Protein AF-A0A7Z1KJQ1-F1 (afdb_monomer_lite)

Radius of gyration: 18.72 Å; chains: 1; bounding box: 51×32×43 Å

Sequence (132 aa):
MELDAILDSLSDEEQIELLELLEEEENYRNTHLLYEFAPYSKQREFIDAGHDYPERCFMAGNQLGKSFTGAAEVAFHLTGRYPGTKGYPADGKYGGEWKGKRFYEPVVFWIGGETNETVTKTTQRILCGRIE

Secondary structure (DSSP, 8-state):
-HHHHHHTTS-HHHHHHHHHHHHHHHHHHHH-TTTT----HHHHHHHHGGGT-SS------TTSSHHHHHHHHHHHHHH---TTSTTS-TT-TT-S---S---SS--------SSHHHHIIIIIHHHH----

Foldseek 3Di:
DVVVVVLVPDDPVRNVVVVVVVVVVVVCCVVPVLLQDADDDLLLVQQLCQAPDVDDDSDDDPPPCRLVSVLSSVVCAQVVQFPPDPNHDPSRNNDDGRNHDHDPDHDDDDDDDPDPVCCLVGNCCSNVNDDD

InterPro domains:
  IPR027417 P-loop containing nucleoside triphosphate hydrolase [G3DSA:3.40.50.300] (4-94)

Organism: Salmonella dublin (NCBI:txid98360)

Structure (mmCIF, N/CA/C/O backbone):
data_AF-A0A7Z1KJQ1-F1
#
_entry.id   AF-A0A7Z1KJQ1-F1
#
loop_
_atom_site.group_PDB
_atom_site.id
_atom_site.type_symbol
_atom_site.label_atom_id
_atom_site.label_alt_id
_atom_site.label_comp_id
_atom_site.label_asym_id
_atom_site.label_entity_id
_atom_site.label_seq_id
_atom_site.pdbx_PDB_ins_code
_atom_site.Cartn_x
_atom_site.Cartn_y
_atom_site.Cartn_z
_atom_site.occupancy
_atom_site.B_iso_or_equiv
_atom_site.auth_seq_id
_atom_site.auth_comp_id
_atom_site.auth_asym_id
_atom_site.auth_atom_id
_atom_site.pdbx_PDB_model_num
ATOM 1 N N . MET A 1 1 ? -29.631 11.765 7.229 1.00 59.03 1 MET A N 1
ATOM 2 C CA . MET A 1 1 ? -31.045 11.328 7.155 1.00 59.03 1 MET A CA 1
ATOM 3 C C . MET A 1 1 ? -31.203 9.856 7.510 1.00 59.03 1 MET A C 1
ATOM 5 O O . MET A 1 1 ? -31.912 9.602 8.464 1.00 59.03 1 MET A O 1
ATOM 9 N N . GLU A 1 2 ? -30.565 8.901 6.817 1.00 74.50 2 GLU A N 1
ATOM 10 C CA . GLU A 1 2 ? -30.600 7.482 7.247 1.00 74.50 2 GLU A CA 1
ATOM 11 C C . GLU A 1 2 ? -29.672 7.199 8.438 1.00 74.50 2 GLU A C 1
ATOM 13 O O . GLU A 1 2 ? -30.080 6.534 9.379 1.00 74.50 2 GLU A O 1
ATOM 18 N N . LEU A 1 3 ? -28.453 7.754 8.433 1.00 76.38 3 LEU A N 1
ATOM 19 C CA . LEU A 1 3 ? -27.478 7.520 9.503 1.00 76.38 3 LEU A CA 1
ATOM 20 C C . LEU A 1 3 ? -27.912 8.140 10.839 1.00 76.38 3 LEU A C 1
ATOM 22 O O . LEU A 1 3 ? -27.839 7.479 11.864 1.00 76.38 3 LEU A O 1
ATOM 26 N N . ASP A 1 4 ? -28.427 9.372 10.812 1.00 81.00 4 ASP A N 1
ATOM 27 C CA . ASP A 1 4 ? -28.917 10.057 12.018 1.00 81.00 4 ASP A CA 1
ATOM 28 C C . ASP A 1 4 ? -30.086 9.290 12.657 1.00 81.00 4 ASP A C 1
ATOM 30 O O . ASP A 1 4 ? -30.127 9.119 13.865 1.00 81.00 4 ASP A O 1
ATOM 34 N N . ALA A 1 5 ? -30.983 8.729 11.835 1.00 81.50 5 ALA A N 1
ATOM 35 C CA . ALA A 1 5 ? -32.095 7.909 12.314 1.00 81.50 5 ALA A CA 1
ATOM 36 C C . ALA A 1 5 ? -31.644 6.563 12.913 1.00 81.50 5 ALA A C 1
ATOM 38 O O . ALA A 1 5 ? -32.326 6.031 13.785 1.00 81.50 5 ALA A O 1
ATOM 39 N N . ILE A 1 6 ? -30.515 6.009 12.453 1.00 85.50 6 ILE A N 1
ATOM 40 C CA . ILE A 1 6 ? -29.896 4.816 13.047 1.00 85.50 6 ILE A CA 1
ATOM 41 C C . ILE A 1 6 ? -29.269 5.181 14.394 1.00 85.50 6 ILE A C 1
ATOM 43 O O . ILE A 1 6 ? -29.537 4.497 15.376 1.00 85.50 6 ILE A O 1
ATOM 47 N N . LEU A 1 7 ? -28.500 6.270 14.463 1.00 87.31 7 LEU A N 1
ATOM 48 C CA . LEU A 1 7 ? -27.863 6.730 15.702 1.00 87.31 7 LEU A CA 1
ATOM 49 C C . LEU A 1 7 ? -28.897 7.070 16.785 1.00 87.31 7 LEU A C 1
ATOM 51 O O . LEU A 1 7 ? -28.761 6.606 17.912 1.00 87.31 7 LEU A O 1
ATOM 55 N N . ASP A 1 8 ? -29.978 7.767 16.423 1.00 89.12 8 ASP A N 1
ATOM 56 C CA . ASP A 1 8 ? -31.084 8.112 17.330 1.00 89.12 8 ASP A CA 1
ATOM 57 C C . ASP A 1 8 ? -31.857 6.881 17.845 1.00 89.12 8 ASP A C 1
ATOM 59 O O . ASP A 1 8 ? -32.622 6.981 18.806 1.00 89.12 8 ASP A O 1
ATOM 63 N N . SER A 1 9 ? -31.694 5.719 17.199 1.00 92.44 9 SER A N 1
ATOM 64 C CA . SER A 1 9 ? -32.320 4.457 17.614 1.00 92.44 9 SER A CA 1
ATOM 65 C C . SER A 1 9 ? -31.465 3.622 18.572 1.00 92.44 9 SER A C 1
ATOM 67 O O . SER A 1 9 ? -31.988 2.677 19.163 1.00 92.44 9 SER A O 1
ATOM 69 N N . LEU A 1 10 ? -30.184 3.970 18.734 1.00 94.31 10 LEU A N 1
ATOM 70 C CA . LEU A 1 10 ? -29.248 3.305 19.639 1.00 94.31 10 LEU A CA 1
ATOM 71 C C . LEU A 1 10 ? -29.327 3.916 21.039 1.00 94.31 10 LEU A C 1
ATOM 73 O O . LEU A 1 10 ? -29.425 5.135 21.197 1.00 94.31 10 LEU A O 1
ATOM 77 N N . SER A 1 11 ? -29.232 3.071 22.060 1.00 96.19 11 SER A N 1
ATOM 78 C CA . SER A 1 11 ? -29.020 3.507 23.442 1.00 96.19 11 SER A CA 1
ATOM 79 C C . SER A 1 11 ? -27.653 4.177 23.623 1.00 96.19 11 SER A C 1
ATOM 81 O O . SER A 1 11 ? -26.736 3.962 22.833 1.00 96.19 11 SER A O 1
ATOM 83 N N . ASP A 1 12 ? -27.487 4.956 24.695 1.00 95.06 12 ASP A N 1
ATOM 84 C CA . ASP A 1 12 ? -26.207 5.608 25.014 1.00 95.06 12 ASP A CA 1
ATOM 85 C C . ASP A 1 12 ? -25.046 4.596 25.112 1.00 95.06 12 ASP A C 1
ATOM 87 O O . ASP A 1 12 ? -23.932 4.887 24.681 1.00 95.06 12 ASP A O 1
ATOM 91 N N . GLU A 1 13 ? -25.306 3.392 25.639 1.00 96.44 13 GLU A N 1
ATOM 92 C CA . GLU A 1 13 ? -24.318 2.306 25.725 1.00 96.44 13 GLU A CA 1
ATOM 93 C C . GLU A 1 13 ? -23.919 1.793 24.332 1.00 96.44 13 GLU A C 1
ATOM 95 O O . GLU A 1 13 ? -22.730 1.684 24.036 1.00 96.44 13 GLU A O 1
ATOM 100 N N . GLU A 1 14 ? -24.893 1.559 23.446 1.00 96.31 14 GLU A N 1
ATOM 101 C CA . GLU A 1 14 ? -24.643 1.127 22.063 1.00 96.31 14 GLU A CA 1
ATOM 102 C C . GLU A 1 14 ? -23.933 2.210 21.233 1.00 96.31 14 GLU A C 1
ATOM 104 O O . GLU A 1 14 ? -23.124 1.895 20.360 1.00 96.31 14 GLU A O 1
ATOM 109 N N . GLN A 1 15 ? -24.202 3.493 21.498 1.00 95.12 15 GLN A N 1
ATOM 110 C CA . GLN A 1 15 ? -23.503 4.600 20.838 1.00 95.12 15 GLN A CA 1
ATOM 111 C C . GLN A 1 15 ? -22.029 4.683 21.256 1.00 95.12 15 GLN A C 1
ATOM 113 O O . GLN A 1 15 ? -21.175 4.953 20.408 1.00 95.12 15 GLN A O 1
ATOM 118 N N . ILE A 1 16 ? -21.718 4.442 22.535 1.00 96.06 16 ILE A N 1
ATOM 119 C CA . ILE A 1 16 ? -20.333 4.393 23.030 1.00 96.06 16 ILE A CA 1
ATOM 120 C C . ILE A 1 16 ? -19.588 3.216 22.397 1.00 96.06 16 ILE A C 1
ATOM 122 O O . ILE A 1 16 ? -18.502 3.414 21.859 1.00 96.06 16 ILE A O 1
ATOM 126 N N . GLU A 1 17 ? -20.185 2.021 22.395 1.00 96.62 17 GLU A N 1
ATOM 127 C CA . GLU A 1 17 ? -19.583 0.837 21.766 1.00 96.62 17 GLU A CA 1
ATOM 128 C C . GLU A 1 17 ? -19.330 1.064 20.266 1.00 96.62 17 GLU A C 1
ATOM 130 O O . GLU A 1 17 ? -18.258 0.745 19.751 1.00 96.62 17 GLU A O 1
ATOM 135 N N . LEU A 1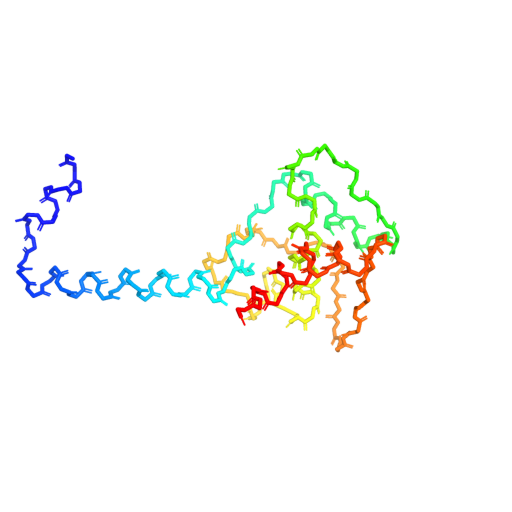 18 ? -20.280 1.684 19.557 1.00 95.25 18 LEU A N 1
ATOM 136 C CA . LEU A 1 18 ? -20.101 2.034 18.148 1.00 95.25 18 LEU A CA 1
ATOM 137 C C . LEU A 1 18 ? -18.920 2.992 17.936 1.00 95.25 18 LEU A C 1
ATOM 139 O O . LEU A 1 18 ? -18.161 2.813 16.984 1.00 95.25 18 LEU A O 1
ATOM 143 N N . LEU A 1 19 ? -18.759 4.003 18.794 1.00 95.75 19 LEU A N 1
ATOM 144 C CA . LEU A 1 19 ? -17.634 4.934 18.703 1.00 95.75 19 LEU A CA 1
ATOM 145 C C . LEU A 1 19 ? -16.295 4.207 18.889 1.00 95.75 19 LEU A C 1
ATOM 147 O O . LEU A 1 19 ? -15.390 4.406 18.081 1.00 95.75 19 LEU A O 1
ATOM 151 N N . GLU A 1 20 ? -16.189 3.337 19.895 1.00 97.25 20 GLU A N 1
ATOM 152 C CA . GLU A 1 20 ? -14.977 2.547 20.152 1.00 97.25 20 GLU A CA 1
ATOM 153 C C . GLU A 1 20 ? -14.608 1.666 18.946 1.00 97.25 20 GLU A C 1
ATOM 155 O O . GLU A 1 20 ? -13.448 1.630 18.527 1.00 97.25 20 GLU A O 1
ATOM 160 N N . LEU A 1 21 ? -15.597 1.015 18.324 1.00 96.81 21 LEU A N 1
ATOM 161 C CA . LEU A 1 21 ? -15.386 0.202 17.122 1.00 96.81 21 LEU A CA 1
ATOM 162 C C . LEU A 1 21 ? -14.927 1.035 15.916 1.00 96.81 21 LEU A C 1
ATOM 164 O O . LEU A 1 21 ? -14.071 0.588 15.150 1.00 96.81 21 LEU A O 1
ATOM 168 N N . LEU A 1 22 ? -15.470 2.243 15.735 1.00 95.62 22 LEU A N 1
ATOM 169 C CA . LEU A 1 22 ? -15.060 3.148 14.655 1.00 95.62 22 LEU A CA 1
ATOM 170 C C . LEU A 1 22 ? -13.625 3.657 14.849 1.00 95.62 22 LEU A C 1
ATOM 172 O O . LEU A 1 22 ? -12.869 3.744 13.879 1.00 95.62 22 LEU A O 1
ATOM 176 N N . GLU A 1 23 ? -13.231 3.964 16.086 1.00 96.75 23 GLU A N 1
ATOM 177 C CA . GLU A 1 23 ? -11.852 4.341 16.415 1.00 96.75 23 GLU A CA 1
ATOM 178 C C . GLU A 1 23 ? -10.878 3.181 16.157 1.00 96.75 23 GLU A C 1
ATOM 180 O O . GLU A 1 23 ? -9.792 3.383 15.598 1.00 96.75 23 GLU A O 1
ATOM 185 N N . GLU A 1 24 ? -11.267 1.950 16.503 1.00 95.94 24 GLU A N 1
ATOM 186 C CA . GLU A 1 24 ? -10.472 0.758 16.206 1.00 95.94 24 GLU A CA 1
ATOM 187 C C . GLU A 1 24 ? -10.348 0.515 14.693 1.00 95.94 24 GLU A C 1
ATOM 189 O O . GLU A 1 24 ? -9.244 0.245 14.206 1.00 95.94 24 GLU A O 1
ATOM 194 N N . GLU A 1 25 ? -11.432 0.676 13.927 1.00 93.06 25 GLU A N 1
ATOM 195 C CA . GLU A 1 25 ? -11.408 0.580 12.463 1.00 93.06 25 GLU A CA 1
ATOM 196 C C . GLU A 1 25 ? -10.475 1.635 11.850 1.00 93.06 25 GLU A C 1
ATOM 198 O O . GLU A 1 25 ? -9.661 1.328 10.968 1.00 93.06 25 GLU A O 1
ATOM 203 N N . GLU A 1 26 ? -10.543 2.881 12.320 1.00 93.31 26 GLU A N 1
ATOM 204 C CA . GLU A 1 26 ? -9.656 3.946 11.858 1.00 93.31 26 GLU A CA 1
ATOM 205 C C . GLU A 1 26 ? -8.187 3.618 12.160 1.00 93.31 26 GLU A C 1
ATOM 207 O O . GLU A 1 26 ? -7.322 3.725 11.279 1.00 93.31 26 GLU A O 1
ATOM 212 N N . ASN A 1 27 ? -7.892 3.146 13.372 1.00 92.94 27 ASN A N 1
ATOM 213 C CA . ASN A 1 27 ? -6.550 2.718 13.749 1.00 92.94 27 ASN A CA 1
ATOM 214 C C . ASN A 1 27 ? -6.063 1.538 12.892 1.00 92.94 27 ASN A C 1
ATOM 216 O O . ASN A 1 27 ? -4.916 1.532 12.423 1.00 92.94 27 ASN A O 1
ATOM 220 N N . TYR A 1 28 ? -6.929 0.560 12.618 1.00 91.75 28 TYR A N 1
ATOM 221 C CA . TYR A 1 28 ? -6.622 -0.554 11.727 1.00 91.75 28 TYR A CA 1
ATOM 222 C C . TYR A 1 28 ? -6.250 -0.048 10.331 1.00 91.75 28 TYR A C 1
ATOM 224 O O . TYR A 1 28 ? -5.177 -0.385 9.823 1.00 91.75 28 TYR A O 1
ATOM 232 N N . ARG A 1 29 ? -7.066 0.831 9.737 1.00 88.44 29 ARG A N 1
ATOM 233 C CA . ARG A 1 29 ? -6.809 1.418 8.410 1.00 88.44 29 ARG A CA 1
ATOM 234 C C . ARG A 1 29 ? -5.492 2.193 8.359 1.00 88.44 29 ARG A C 1
ATOM 236 O O . ARG A 1 29 ? -4.763 2.090 7.371 1.00 88.44 29 ARG A O 1
ATOM 243 N N . ASN A 1 30 ? -5.155 2.920 9.422 1.00 86.75 30 ASN A N 1
ATOM 244 C CA . ASN A 1 30 ? -3.914 3.693 9.513 1.00 86.75 30 ASN A CA 1
ATOM 245 C C . ASN A 1 30 ? -2.664 2.812 9.662 1.00 86.75 30 ASN A C 1
ATOM 247 O O . ASN A 1 30 ? -1.603 3.146 9.131 1.00 86.75 30 ASN A O 1
ATOM 251 N N . THR A 1 31 ? -2.778 1.673 10.344 1.00 88.44 31 THR A N 1
ATOM 252 C CA . THR A 1 31 ? -1.657 0.750 10.600 1.00 88.44 31 THR A CA 1
ATOM 253 C C . THR A 1 31 ? -1.515 -0.352 9.544 1.00 88.44 31 THR A C 1
ATOM 255 O O . THR A 1 31 ? -0.443 -0.943 9.408 1.00 88.44 31 THR A O 1
ATOM 258 N N . HIS A 1 32 ? -2.555 -0.590 8.739 1.00 91.50 32 HIS A N 1
ATOM 259 C CA . HIS A 1 32 ? -2.622 -1.652 7.729 1.00 91.50 32 HIS A CA 1
ATOM 260 C C . HIS A 1 32 ? -2.850 -1.122 6.305 1.00 91.50 32 HIS A C 1
ATOM 262 O O . HIS A 1 32 ? -3.456 -1.791 5.468 1.00 91.50 32 HIS A O 1
ATOM 268 N N . LEU A 1 33 ? -2.292 0.054 5.989 1.00 91.38 33 LEU A N 1
ATOM 269 C CA . LEU A 1 33 ? -2.423 0.733 4.688 1.00 91.38 33 LEU A CA 1
ATOM 270 C C . LEU A 1 33 ? -2.163 -0.159 3.459 1.00 91.38 33 LEU A C 1
ATOM 272 O O . LEU A 1 33 ? -2.731 0.082 2.395 1.00 91.38 33 LEU A O 1
ATOM 276 N N . LEU A 1 34 ? -1.322 -1.193 3.586 1.00 93.81 34 LEU A N 1
ATOM 277 C CA . LEU A 1 34 ? -1.072 -2.162 2.514 1.00 93.81 34 LEU A CA 1
ATOM 278 C C . LEU A 1 34 ? -2.361 -2.845 2.028 1.00 93.81 34 LEU A C 1
ATOM 280 O O . LEU A 1 34 ? -2.521 -3.083 0.831 1.00 93.81 34 LEU A O 1
ATOM 284 N N . TYR A 1 35 ? -3.278 -3.164 2.940 1.00 94.94 35 TYR A N 1
ATOM 285 C CA . TYR A 1 35 ? -4.529 -3.847 2.609 1.00 94.94 35 TYR A CA 1
ATOM 286 C C . TYR A 1 35 ? -5.592 -2.889 2.076 1.00 94.94 35 TYR A C 1
ATOM 288 O O . TYR A 1 35 ? -6.481 -3.318 1.350 1.00 94.94 35 TYR A O 1
ATOM 296 N N . GLU A 1 36 ? -5.440 -1.591 2.330 1.00 94.50 36 GLU A N 1
ATOM 297 C CA . GLU A 1 36 ? -6.297 -0.538 1.784 1.00 94.50 36 GLU A CA 1
ATOM 298 C C . GLU A 1 36 ? -5.942 -0.167 0.330 1.00 94.50 36 GLU A C 1
ATOM 300 O O . GLU A 1 36 ? -6.675 0.574 -0.329 1.00 94.50 36 GLU A O 1
ATOM 305 N N . PHE A 1 37 ? -4.823 -0.674 -0.202 1.00 95.38 37 PHE A N 1
ATOM 306 C CA . PHE A 1 37 ? -4.371 -0.370 -1.557 1.00 95.38 37 PHE A CA 1
ATOM 307 C C . PHE A 1 37 ? -5.258 -1.025 -2.628 1.00 95.38 37 PHE A C 1
ATOM 309 O O . PHE A 1 37 ? -5.173 -2.228 -2.878 1.00 95.38 37 PHE A O 1
ATOM 316 N N . ALA A 1 38 ? -6.049 -0.203 -3.320 1.00 96.06 38 ALA A N 1
ATOM 317 C CA . ALA A 1 38 ? -6.879 -0.591 -4.459 1.00 96.06 38 ALA A CA 1
ATOM 318 C C . ALA A 1 38 ? -6.315 -0.004 -5.770 1.00 96.06 38 ALA A C 1
ATOM 320 O O . ALA A 1 38 ? -6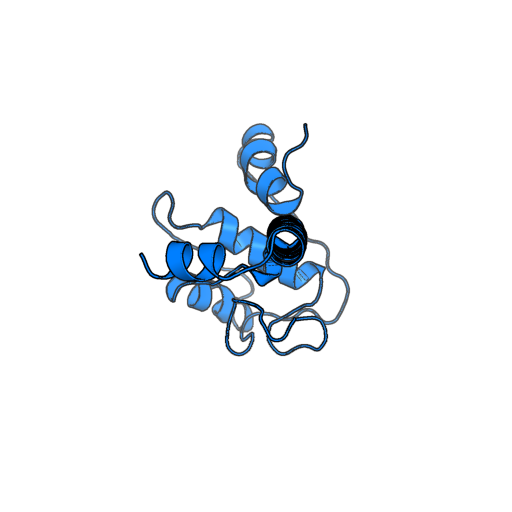.589 1.160 -6.086 1.00 96.06 38 ALA A O 1
ATOM 321 N N . PRO A 1 39 ? -5.512 -0.758 -6.549 1.00 95.88 39 PRO A N 1
ATOM 322 C CA . PRO A 1 39 ? -4.916 -0.228 -7.766 1.00 95.88 39 PRO A CA 1
ATOM 323 C C . PRO A 1 39 ? -5.954 -0.072 -8.879 1.00 95.88 39 PRO A C 1
ATOM 325 O O . PRO A 1 39 ? -6.677 -1.018 -9.210 1.00 95.88 39 PRO A O 1
ATOM 328 N N . TYR A 1 40 ? -5.964 1.087 -9.537 1.00 94.81 40 TYR A N 1
ATOM 329 C CA . TYR A 1 40 ? -6.718 1.252 -10.782 1.00 94.81 40 TYR A CA 1
ATOM 330 C C . TYR A 1 40 ? -6.020 0.534 -11.948 1.00 94.81 40 TYR A C 1
ATOM 332 O O . TYR A 1 40 ? -4.868 0.105 -11.846 1.00 94.81 40 TYR A O 1
ATOM 340 N N . SER A 1 41 ? -6.697 0.430 -13.094 1.00 95.12 41 SER A N 1
ATOM 341 C CA . SER A 1 41 ? -6.283 -0.430 -14.211 1.00 95.12 41 SER A CA 1
ATOM 342 C C . SER A 1 41 ? -4.817 -0.278 -14.639 1.00 95.12 41 SER A C 1
ATOM 344 O O . SER A 1 41 ? -4.140 -1.291 -14.767 1.00 95.12 41 SER A O 1
ATOM 346 N N . LYS A 1 42 ? -4.280 0.947 -14.790 1.00 95.06 42 LYS A N 1
ATOM 347 C CA . LYS A 1 42 ? -2.869 1.115 -15.204 1.00 95.06 42 LYS A CA 1
ATOM 348 C C . LYS A 1 42 ? -1.862 0.784 -14.104 1.00 95.06 42 LYS A C 1
ATOM 350 O O . LYS A 1 42 ? -0.763 0.343 -14.410 1.00 95.06 42 LYS A O 1
ATOM 355 N N . GLN A 1 43 ? -2.206 1.013 -12.835 1.00 96.81 43 GLN A N 1
ATOM 356 C CA . GLN A 1 43 ? -1.347 0.596 -11.720 1.00 96.81 43 GLN A CA 1
ATOM 357 C C . GLN A 1 43 ? -1.266 -0.925 -11.663 1.00 96.81 43 GLN A C 1
ATOM 359 O O . GLN A 1 43 ? -0.185 -1.474 -11.483 1.00 96.81 43 GLN A O 1
ATOM 364 N N . ARG A 1 44 ? -2.404 -1.600 -11.867 1.00 96.44 44 ARG A N 1
ATOM 365 C CA . ARG A 1 44 ? -2.456 -3.058 -11.947 1.00 96.44 44 ARG A CA 1
ATOM 366 C C . ARG A 1 44 ? -1.660 -3.588 -13.131 1.00 96.44 44 ARG A C 1
ATOM 368 O O . ARG A 1 44 ? -0.858 -4.482 -12.935 1.00 96.44 44 ARG A O 1
ATOM 375 N N . GLU A 1 45 ? -1.823 -3.004 -14.316 1.00 96.75 45 GLU A N 1
ATOM 376 C CA . GLU A 1 45 ? -1.030 -3.363 -15.499 1.00 96.75 45 GLU A CA 1
ATOM 377 C C . GLU A 1 45 ? 0.474 -3.224 -15.231 1.00 96.75 45 GLU A C 1
ATOM 379 O O . GLU A 1 45 ? 1.239 -4.141 -15.518 1.00 96.75 45 GLU A O 1
ATOM 384 N N . PHE A 1 46 ? 0.891 -2.115 -14.607 1.00 97.75 46 PHE A N 1
ATOM 385 C CA . PHE A 1 46 ? 2.277 -1.925 -14.196 1.00 97.75 46 PHE A CA 1
ATOM 386 C C . PHE A 1 46 ? 2.746 -3.023 -13.235 1.00 97.75 46 PHE A C 1
ATOM 388 O O . PHE A 1 46 ? 3.812 -3.584 -13.475 1.00 97.75 46 PHE A O 1
ATOM 395 N N . ILE A 1 47 ? 1.973 -3.343 -12.189 1.00 97.88 47 ILE A N 1
ATOM 396 C CA . ILE A 1 47 ? 2.298 -4.378 -11.189 1.00 97.88 47 ILE A CA 1
ATOM 397 C C . ILE A 1 47 ? 2.373 -5.772 -11.832 1.00 97.88 47 ILE A C 1
ATOM 399 O O . ILE A 1 47 ? 3.330 -6.516 -11.611 1.00 97.88 47 ILE A O 1
ATOM 403 N N . ASP A 1 48 ? 1.391 -6.111 -12.659 1.00 97.75 48 ASP A N 1
ATOM 40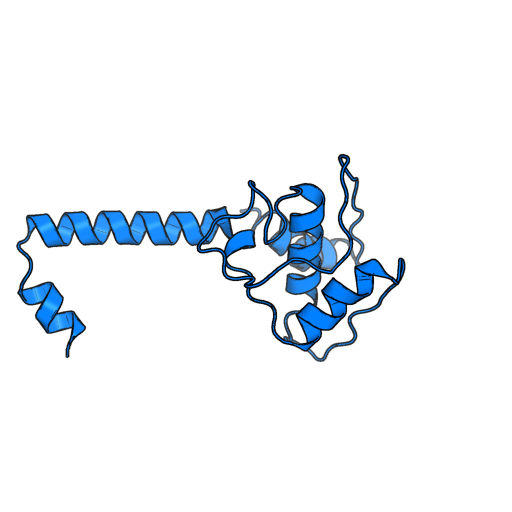4 C CA . ASP A 1 48 ? 1.278 -7.411 -13.317 1.00 97.75 48 ASP A CA 1
ATOM 405 C C . ASP A 1 48 ? 2.434 -7.635 -14.302 1.00 97.75 48 ASP A C 1
ATOM 407 O O . ASP A 1 48 ? 3.013 -8.721 -14.328 1.00 97.75 48 ASP A O 1
ATOM 411 N N . ALA A 1 49 ? 2.867 -6.588 -15.013 1.00 98.12 49 ALA A N 1
ATOM 412 C CA . ALA A 1 49 ? 4.019 -6.634 -15.915 1.00 98.12 49 ALA A CA 1
ATOM 413 C C . ALA A 1 49 ? 5.329 -7.065 -15.224 1.00 98.12 49 ALA A C 1
ATOM 415 O O . ALA A 1 49 ? 6.234 -7.567 -15.885 1.00 98.12 49 ALA A O 1
ATOM 416 N N . GLY A 1 50 ? 5.443 -6.933 -13.897 1.00 97.69 50 GLY A N 1
ATOM 417 C CA . GLY A 1 50 ? 6.606 -7.422 -13.148 1.00 97.69 50 GLY A CA 1
ATOM 418 C C . GLY A 1 50 ? 6.783 -8.941 -13.197 1.00 97.69 50 GLY A C 1
ATOM 419 O O . GLY A 1 50 ? 7.857 -9.439 -12.865 1.00 97.69 50 GLY A O 1
ATOM 420 N N . HIS A 1 51 ? 5.748 -9.687 -13.595 1.00 97.69 51 HIS A N 1
ATOM 421 C CA . HIS A 1 51 ? 5.858 -11.122 -13.841 1.00 97.69 51 HIS A CA 1
ATOM 422 C C . HIS A 1 51 ? 6.868 -11.430 -14.952 1.00 97.69 51 HIS A C 1
ATOM 424 O O . HIS A 1 51 ? 7.754 -12.265 -14.766 1.00 97.69 51 HIS A O 1
ATOM 430 N N . ASP A 1 52 ? 6.727 -10.731 -16.078 1.00 97.94 52 ASP A N 1
ATOM 431 C CA . ASP A 1 52 ? 7.461 -10.994 -17.315 1.00 97.94 52 ASP A CA 1
ATOM 432 C C . ASP A 1 52 ? 8.712 -10.120 -17.443 1.00 97.94 52 ASP A C 1
ATOM 434 O O . ASP A 1 52 ? 9.720 -10.545 -18.013 1.00 97.94 52 ASP A O 1
ATOM 438 N N . TYR A 1 53 ? 8.663 -8.897 -16.906 1.00 97.56 53 TYR A N 1
ATOM 439 C CA . TYR A 1 53 ? 9.691 -7.885 -17.118 1.00 97.56 53 TYR A CA 1
ATOM 440 C C . TYR A 1 53 ? 10.434 -7.556 -15.815 1.00 97.56 53 TYR A C 1
ATOM 442 O O . TYR A 1 53 ? 9.838 -6.994 -14.891 1.00 97.56 53 TYR A O 1
ATOM 450 N N . PRO A 1 54 ? 11.748 -7.847 -15.727 1.00 91.62 54 PRO A N 1
ATOM 451 C CA . PRO A 1 54 ? 12.548 -7.514 -14.547 1.00 91.62 54 PRO A CA 1
ATOM 452 C C . PRO A 1 54 ? 12.774 -6.003 -14.396 1.00 91.62 54 PRO A C 1
ATOM 454 O O . PRO A 1 54 ? 12.966 -5.515 -13.285 1.00 91.62 54 PRO A O 1
ATOM 457 N N . GLU A 1 55 ? 12.720 -5.260 -15.503 1.00 95.75 55 GLU A N 1
ATOM 458 C CA . GLU A 1 55 ? 12.871 -3.808 -15.549 1.00 95.75 55 GLU A CA 1
ATOM 459 C C . GLU A 1 55 ? 11.626 -3.179 -16.173 1.00 95.75 55 GLU A C 1
ATOM 461 O O . GLU A 1 55 ? 11.168 -3.586 -17.241 1.00 95.75 55 GLU A O 1
ATOM 466 N N . ARG A 1 56 ? 11.064 -2.174 -15.500 1.00 95.81 56 ARG A N 1
ATOM 467 C CA . ARG A 1 56 ? 9.841 -1.483 -15.924 1.00 95.81 56 ARG A CA 1
ATOM 468 C C . ARG A 1 56 ? 9.802 -0.076 -15.351 1.00 95.81 56 ARG A C 1
ATOM 470 O O . ARG A 1 56 ? 10.305 0.181 -14.260 1.00 95.81 56 ARG A O 1
ATOM 477 N N . CYS A 1 57 ? 9.160 0.830 -16.079 1.00 94.56 57 CYS A N 1
ATOM 478 C CA . CYS A 1 57 ? 8.994 2.219 -15.674 1.00 94.56 57 CYS A CA 1
ATOM 479 C C . CYS A 1 57 ? 7.511 2.582 -15.663 1.00 94.56 57 CYS A C 1
ATOM 481 O O . CYS A 1 57 ? 6.837 2.499 -16.692 1.00 94.56 57 CYS A O 1
ATOM 483 N N . PHE A 1 58 ? 7.001 3.016 -14.508 1.00 94.81 58 PHE A N 1
ATOM 484 C CA . PHE A 1 58 ? 5.626 3.490 -14.419 1.00 94.81 58 PHE A CA 1
ATOM 485 C C . PHE A 1 58 ? 5.519 4.949 -14.880 1.00 94.81 58 PHE A C 1
ATOM 487 O O . PHE A 1 58 ? 5.558 5.892 -14.084 1.00 94.81 58 PHE A O 1
ATOM 494 N N . MET A 1 59 ? 5.387 5.146 -16.191 1.00 92.50 59 MET A N 1
ATOM 495 C CA . MET A 1 59 ? 5.240 6.475 -16.782 1.00 92.50 59 MET A CA 1
ATOM 496 C C . MET A 1 59 ? 3.820 7.015 -16.575 1.00 92.50 59 MET A C 1
ATOM 498 O O . MET A 1 59 ? 2.874 6.610 -17.250 1.00 92.50 59 MET A O 1
ATOM 502 N N . ALA A 1 60 ? 3.669 7.961 -15.647 1.00 89.50 60 ALA A N 1
ATOM 503 C CA . ALA A 1 60 ? 2.379 8.555 -15.307 1.00 89.50 60 ALA A CA 1
ATOM 504 C C . ALA A 1 60 ? 2.475 10.072 -15.071 1.00 89.50 60 ALA A C 1
ATOM 506 O O . ALA A 1 60 ? 3.495 10.588 -14.605 1.00 89.50 60 ALA A O 1
ATOM 507 N N . GLY A 1 61 ? 1.375 10.786 -15.332 1.00 89.62 61 GLY A N 1
ATOM 508 C CA . GLY A 1 61 ? 1.198 12.207 -15.013 1.00 89.62 61 GLY A CA 1
ATOM 509 C C . GLY A 1 61 ? 1.253 12.512 -13.510 1.00 89.62 61 GLY A C 1
ATOM 510 O O . GLY A 1 61 ? 1.293 11.613 -12.662 1.00 89.62 61 GLY A O 1
ATOM 511 N N . ASN A 1 62 ? 1.347 13.792 -13.152 1.00 90.19 62 ASN A N 1
ATOM 512 C CA . ASN A 1 62 ? 1.468 1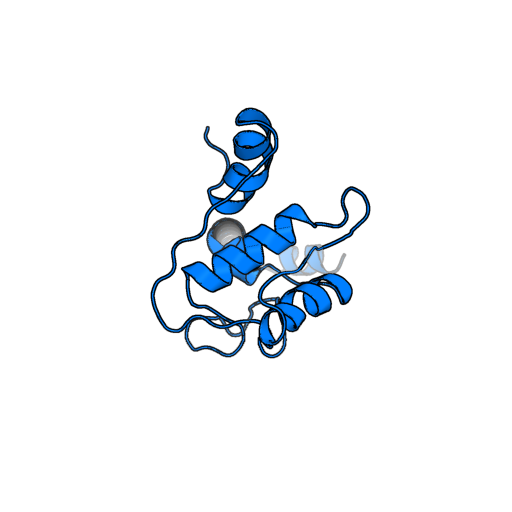4.221 -11.754 1.00 90.19 62 ASN A CA 1
ATOM 513 C C . ASN A 1 62 ? 0.231 13.845 -10.934 1.00 90.19 62 ASN A C 1
ATOM 515 O O . ASN A 1 62 ? -0.877 13.836 -11.451 1.00 90.19 62 ASN A O 1
ATOM 519 N N . GLN A 1 63 ? 0.456 13.496 -9.663 1.00 85.69 63 GLN A N 1
ATOM 520 C CA . GLN A 1 63 ? -0.589 13.106 -8.704 1.00 85.69 63 GLN A CA 1
ATOM 521 C C . GLN A 1 63 ? -1.401 11.842 -9.063 1.00 85.69 63 GLN A C 1
ATOM 523 O O . GLN A 1 63 ? -2.356 11.517 -8.374 1.00 85.69 63 GLN A O 1
ATOM 528 N N . LEU A 1 64 ? -0.969 11.043 -10.046 1.00 91.94 64 LEU A N 1
ATOM 529 C CA . LEU A 1 64 ? -1.605 9.759 -10.400 1.00 91.94 64 LEU A CA 1
ATOM 530 C C . LEU A 1 64 ? -1.157 8.562 -9.536 1.00 91.94 64 LEU A C 1
ATOM 532 O O . LEU A 1 64 ? -1.214 7.412 -9.973 1.00 91.94 64 LEU A O 1
ATOM 536 N N . GLY A 1 65 ? -0.649 8.822 -8.329 1.00 91.56 65 GLY A N 1
ATOM 537 C CA . GLY A 1 65 ? -0.281 7.770 -7.377 1.00 91.56 65 GLY A CA 1
ATOM 538 C C . GLY A 1 65 ? 0.956 6.940 -7.746 1.00 91.56 65 GLY A C 1
ATOM 539 O O . GLY A 1 65 ? 1.105 5.834 -7.234 1.00 91.56 65 GLY A O 1
ATOM 540 N N . LYS A 1 66 ? 1.857 7.441 -8.604 1.00 93.12 66 LYS A N 1
ATOM 541 C CA . LYS A 1 66 ? 3.063 6.704 -9.042 1.00 93.12 66 LYS A CA 1
ATOM 542 C C . LYS A 1 66 ? 3.974 6.272 -7.880 1.00 93.12 66 LYS A C 1
ATOM 544 O O . LYS A 1 66 ? 4.280 5.091 -7.763 1.00 93.12 66 LYS A O 1
ATOM 549 N N . SER A 1 67 ? 4.321 7.186 -6.970 1.00 92.19 67 SER A N 1
ATOM 550 C CA . SER A 1 67 ? 5.136 6.855 -5.786 1.00 92.19 67 SER A CA 1
ATOM 551 C C . SER A 1 67 ? 4.432 5.879 -4.840 1.00 92.19 67 SER A C 1
ATOM 553 O O . SER A 1 67 ? 5.063 4.970 -4.314 1.00 92.19 67 SER A O 1
ATOM 555 N N . PHE A 1 68 ? 3.119 6.043 -4.654 1.00 92.75 68 PHE A N 1
ATOM 556 C CA . PHE A 1 68 ? 2.327 5.166 -3.793 1.00 92.75 68 PHE A CA 1
ATOM 557 C C . PHE A 1 68 ? 2.231 3.743 -4.356 1.00 92.75 68 PHE A C 1
ATOM 559 O O . PHE A 1 68 ? 2.370 2.783 -3.611 1.00 92.75 68 PHE A O 1
ATOM 566 N N . THR A 1 69 ? 2.091 3.607 -5.678 1.00 95.69 69 THR A N 1
ATOM 567 C CA . THR A 1 69 ? 2.067 2.304 -6.368 1.00 95.69 69 THR A CA 1
ATOM 568 C C . THR A 1 69 ? 3.379 1.552 -6.175 1.00 95.69 69 THR A C 1
ATOM 570 O O . THR A 1 69 ? 3.360 0.385 -5.798 1.00 95.69 69 THR A O 1
ATOM 573 N N . GLY A 1 70 ? 4.517 2.230 -6.375 1.00 94.94 70 GLY A N 1
ATOM 574 C CA . GLY A 1 70 ? 5.831 1.625 -6.151 1.00 94.94 70 GLY A CA 1
ATOM 575 C C . GLY A 1 70 ? 6.036 1.209 -4.694 1.00 94.94 70 GLY A C 1
ATOM 576 O O . GLY A 1 70 ? 6.517 0.113 -4.431 1.00 94.94 70 GLY A O 1
ATOM 577 N N . ALA A 1 71 ? 5.614 2.041 -3.738 1.00 94.69 71 ALA A N 1
ATOM 578 C CA . ALA A 1 71 ? 5.699 1.704 -2.321 1.00 94.69 71 ALA A CA 1
ATOM 579 C C . ALA A 1 71 ? 4.816 0.504 -1.938 1.00 94.69 71 ALA A C 1
ATOM 581 O O . ALA A 1 71 ? 5.281 -0.388 -1.233 1.00 94.69 71 ALA A O 1
ATOM 582 N N . ALA A 1 72 ? 3.573 0.453 -2.426 1.00 95.88 72 ALA A N 1
ATOM 583 C CA . ALA A 1 72 ? 2.663 -0.663 -2.178 1.00 95.88 72 ALA A CA 1
ATOM 584 C C . ALA A 1 72 ? 3.224 -1.977 -2.738 1.00 95.88 72 ALA A C 1
ATOM 586 O O . ALA A 1 72 ? 3.261 -2.985 -2.038 1.00 95.88 72 ALA A O 1
ATOM 587 N N . GLU A 1 73 ? 3.728 -1.959 -3.973 1.00 96.88 73 GLU A N 1
ATOM 588 C CA . GLU A 1 73 ? 4.361 -3.124 -4.587 1.00 96.88 73 GLU A CA 1
ATOM 589 C C . GLU A 1 73 ? 5.596 -3.604 -3.807 1.00 96.88 73 GLU A C 1
ATOM 591 O O . GLU A 1 73 ? 5.713 -4.793 -3.506 1.00 96.88 73 GLU A O 1
ATOM 596 N N . VAL A 1 74 ? 6.476 -2.686 -3.397 1.00 95.81 74 VAL A N 1
ATOM 597 C CA . VAL A 1 74 ? 7.626 -3.010 -2.536 1.00 95.81 74 VAL A CA 1
ATOM 598 C C . VAL A 1 74 ? 7.169 -3.606 -1.202 1.00 95.81 74 VAL A C 1
ATOM 600 O O . VAL A 1 74 ? 7.734 -4.603 -0.757 1.00 95.81 74 VAL A O 1
ATOM 603 N N . ALA A 1 75 ? 6.130 -3.057 -0.572 1.00 95.75 75 ALA A N 1
ATOM 604 C CA . ALA A 1 75 ? 5.588 -3.585 0.677 1.00 95.75 75 ALA A CA 1
ATOM 605 C C . ALA A 1 75 ? 5.006 -5.002 0.509 1.00 95.75 75 ALA A C 1
ATOM 607 O O . ALA A 1 75 ? 5.238 -5.863 1.363 1.00 95.75 75 ALA A O 1
ATOM 608 N N . PHE A 1 76 ? 4.329 -5.298 -0.606 1.00 96.75 76 PHE A N 1
ATOM 609 C CA . PHE A 1 76 ? 3.921 -6.668 -0.935 1.00 96.75 76 PHE A CA 1
ATOM 610 C C . PHE A 1 76 ? 5.124 -7.603 -1.069 1.00 96.75 76 PHE A C 1
ATOM 612 O O . PHE A 1 76 ? 5.106 -8.705 -0.520 1.00 96.75 76 PHE A O 1
ATOM 619 N N . HIS A 1 77 ? 6.186 -7.157 -1.741 1.00 97.12 77 HIS A N 1
ATOM 620 C CA . HIS A 1 77 ? 7.402 -7.950 -1.904 1.00 97.12 77 HIS A CA 1
ATOM 621 C C . HIS A 1 77 ? 8.126 -8.233 -0.588 1.00 97.12 77 HIS A C 1
ATOM 623 O O . HIS A 1 77 ? 8.527 -9.371 -0.353 1.00 97.12 77 HIS A O 1
ATOM 629 N N . LEU A 1 78 ? 8.253 -7.229 0.279 1.00 95.50 78 LEU A N 1
ATOM 630 C CA . LEU A 1 78 ? 8.922 -7.356 1.576 1.00 95.50 78 LEU A CA 1
ATOM 631 C C . LEU A 1 78 ? 8.141 -8.233 2.559 1.00 95.50 78 LEU A C 1
ATOM 633 O O 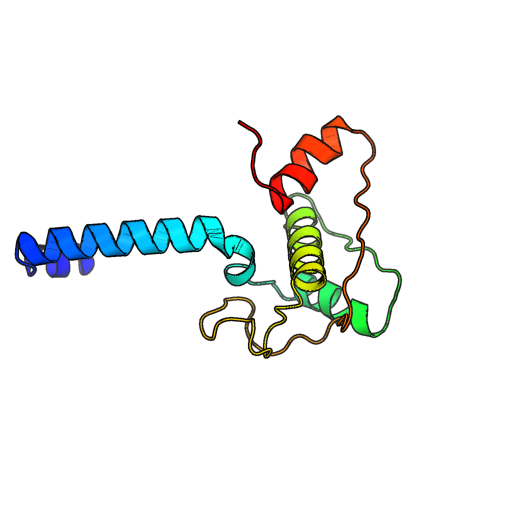. LEU A 1 78 ? 8.741 -8.950 3.355 1.00 95.50 78 LEU A O 1
ATOM 637 N N . THR A 1 79 ? 6.809 -8.172 2.525 1.00 94.19 79 THR A N 1
ATOM 638 C CA . THR A 1 79 ? 5.958 -8.904 3.478 1.00 94.19 79 THR A CA 1
ATOM 639 C C . THR A 1 79 ? 5.552 -10.291 2.986 1.00 94.19 79 THR A C 1
ATOM 641 O O . THR A 1 79 ? 5.144 -11.128 3.790 1.00 94.19 79 THR A O 1
ATOM 644 N N . GLY A 1 80 ? 5.597 -10.536 1.673 1.00 96.00 80 GLY A N 1
ATOM 645 C CA . GLY A 1 80 ? 5.069 -11.751 1.051 1.00 96.00 80 GLY A CA 1
ATOM 646 C C . GLY A 1 80 ? 3.540 -11.877 1.121 1.00 96.00 80 GLY A C 1
ATOM 647 O O . GLY A 1 80 ? 2.990 -12.919 0.760 1.00 96.00 80 GLY A O 1
ATOM 648 N N . ARG A 1 81 ? 2.833 -10.839 1.586 1.00 95.44 81 ARG A N 1
ATOM 649 C CA . ARG A 1 81 ? 1.379 -10.841 1.806 1.00 95.44 81 ARG A CA 1
ATOM 650 C C . ARG A 1 81 ? 0.634 -10.474 0.531 1.00 95.44 81 ARG A C 1
ATOM 652 O O . ARG A 1 81 ? -0.063 -9.468 0.468 1.00 95.44 81 ARG A O 1
ATOM 659 N N . TYR A 1 82 ? 0.820 -11.268 -0.513 1.00 97.00 82 TYR A N 1
ATOM 660 C CA . TYR A 1 82 ? 0.194 -11.009 -1.805 1.00 97.00 82 TYR A CA 1
ATOM 661 C C . TYR A 1 82 ? -1.308 -11.354 -1.784 1.00 97.00 82 TYR A C 1
ATOM 663 O O . TYR A 1 82 ? -1.684 -12.344 -1.151 1.00 97.00 82 TYR A O 1
ATOM 671 N N . PRO A 1 83 ? -2.157 -10.624 -2.525 1.00 96.69 83 PRO A N 1
ATOM 672 C CA . PRO A 1 83 ? -3.550 -10.987 -2.785 1.00 96.69 83 PRO A CA 1
ATOM 673 C C . PRO A 1 83 ? -3.717 -12.457 -3.200 1.00 96.69 83 PRO A C 1
ATOM 675 O O . PRO A 1 83 ? -3.065 -12.932 -4.136 1.00 96.69 83 PRO A O 1
ATOM 678 N N . GLY A 1 84 ? -4.574 -13.179 -2.470 1.00 93.38 84 GLY A N 1
ATOM 679 C CA . GLY A 1 84 ? -4.795 -14.625 -2.615 1.00 93.38 84 GLY A CA 1
ATOM 680 C C . GLY A 1 84 ? -3.875 -15.518 -1.768 1.00 93.38 84 GLY A C 1
ATOM 681 O O . GLY A 1 84 ? -4.016 -16.738 -1.796 1.00 93.38 84 GLY A O 1
ATOM 682 N N . THR A 1 85 ? -2.933 -14.954 -1.006 1.00 93.25 85 THR A N 1
ATOM 683 C CA . THR A 1 85 ? -2.126 -15.719 -0.037 1.00 93.25 85 THR A CA 1
ATOM 684 C C . THR A 1 85 ? -2.763 -15.712 1.349 1.00 93.25 85 THR A C 1
ATOM 686 O O . THR A 1 85 ? -3.528 -14.816 1.686 1.00 93.25 85 THR A O 1
ATOM 689 N N . LYS A 1 86 ? -2.382 -16.672 2.204 1.00 91.38 86 LYS A N 1
ATOM 690 C CA . LYS A 1 86 ? -2.851 -16.753 3.601 1.00 91.38 86 LYS A CA 1
ATOM 691 C C . LYS A 1 86 ? -2.564 -15.480 4.414 1.00 91.38 86 LYS A C 1
ATOM 693 O O . LYS A 1 86 ? -3.265 -15.205 5.378 1.00 91.38 86 LYS A O 1
ATOM 698 N N . GLY A 1 87 ? -1.508 -14.744 4.063 1.00 90.88 87 GLY A N 1
ATOM 699 C CA . GLY A 1 87 ? -1.115 -13.519 4.759 1.00 90.88 87 GLY A CA 1
ATOM 700 C C . GLY A 1 87 ? -1.883 -12.270 4.323 1.00 90.88 87 GLY A C 1
ATOM 701 O O . GLY A 1 87 ? -1.680 -11.222 4.927 1.00 90.88 87 GLY A O 1
ATOM 702 N N . TYR A 1 88 ? -2.716 -12.360 3.285 1.00 95.25 88 TYR A N 1
ATOM 703 C CA . TYR A 1 88 ? -3.541 -11.256 2.808 1.00 95.25 88 TYR A CA 1
ATOM 704 C C . TYR A 1 88 ? -4.974 -11.427 3.324 1.00 95.25 88 TYR A C 1
ATOM 706 O O . TYR A 1 88 ? -5.528 -12.522 3.191 1.00 95.25 88 TYR A O 1
ATOM 714 N N . PRO A 1 89 ? -5.573 -10.395 3.936 1.00 93.50 89 PRO A N 1
ATOM 715 C CA . PRO A 1 89 ? -6.878 -10.533 4.559 1.00 93.50 89 PRO A CA 1
ATOM 716 C C . PRO A 1 89 ? -7.994 -10.601 3.505 1.00 93.50 89 PRO A C 1
ATOM 718 O O . PRO A 1 89 ? -7.840 -10.134 2.373 1.00 93.50 89 PRO A O 1
ATOM 721 N N . ALA A 1 90 ? -9.113 -11.230 3.867 1.00 91.62 90 ALA A N 1
ATOM 722 C CA . ALA A 1 90 ? -10.218 -11.500 2.943 1.00 91.62 90 ALA A CA 1
ATOM 723 C C . ALA A 1 90 ? -10.947 -10.225 2.479 1.00 91.62 90 ALA A C 1
ATOM 725 O O . ALA A 1 90 ? -11.500 -10.198 1.382 1.00 91.62 90 ALA A O 1
ATOM 726 N N . ASP A 1 91 ? -10.921 -9.181 3.300 1.00 92.00 91 ASP A N 1
ATOM 727 C CA . ASP A 1 91 ? -11.477 -7.846 3.070 1.00 92.00 91 ASP A CA 1
ATOM 728 C C . ASP A 1 91 ? -10.470 -6.865 2.438 1.00 92.00 91 ASP A C 1
ATOM 730 O O . ASP A 1 91 ? -10.790 -5.697 2.216 1.00 92.00 91 ASP A O 1
ATOM 734 N N . GLY A 1 92 ? -9.261 -7.325 2.094 1.00 94.69 92 GLY A N 1
ATOM 735 C CA . GLY A 1 92 ? -8.245 -6.487 1.467 1.00 94.69 92 GLY A CA 1
ATOM 736 C C . GLY A 1 92 ? -8.692 -5.920 0.111 1.00 94.69 92 GLY A C 1
ATOM 737 O O . GLY A 1 92 ? -9.164 -6.635 -0.779 1.00 94.69 92 GLY A O 1
ATOM 738 N N . LYS A 1 93 ? -8.482 -4.615 -0.084 1.00 96.25 93 LYS A N 1
ATOM 739 C CA . LYS A 1 93 ? -9.033 -3.823 -1.196 1.00 96.25 93 LYS A CA 1
ATOM 740 C C . LYS A 1 93 ? -8.339 -4.007 -2.539 1.00 96.25 93 LYS A C 1
ATOM 742 O O . LYS A 1 93 ? -8.835 -3.498 -3.545 1.00 96.25 93 LYS A O 1
ATOM 747 N N . TYR A 1 94 ? -7.221 -4.732 -2.598 1.00 96.38 94 TYR A N 1
ATOM 748 C CA . TYR A 1 94 ? -6.537 -4.975 -3.867 1.00 96.38 94 TYR A CA 1
ATOM 749 C C . TYR A 1 94 ? -7.469 -5.691 -4.838 1.00 96.38 94 TYR A C 1
ATOM 751 O O . TYR A 1 94 ? -7.509 -5.326 -6.005 1.00 96.38 94 TYR A O 1
ATOM 759 N N . GLY A 1 95 ? -8.248 -6.665 -4.362 1.00 89.25 95 GLY A N 1
ATOM 760 C CA . GLY A 1 95 ? -9.203 -7.405 -5.180 1.00 89.25 95 GLY A CA 1
ATOM 761 C C . GLY A 1 95 ? -8.554 -8.329 -6.221 1.00 89.25 95 GLY A C 1
ATOM 762 O O . GLY A 1 95 ? -7.582 -7.990 -6.906 1.00 89.25 95 GLY A O 1
ATOM 763 N N . GLY A 1 96 ? -9.136 -9.519 -6.370 1.00 89.00 96 GLY A N 1
ATOM 764 C CA . GLY A 1 96 ? -8.629 -10.554 -7.269 1.00 89.00 96 GLY A CA 1
ATOM 765 C C . GLY A 1 96 ? -7.285 -11.137 -6.825 1.00 89.00 96 GLY A C 1
ATOM 766 O O . GLY A 1 96 ? -6.866 -11.009 -5.676 1.00 89.00 96 GLY A O 1
ATOM 767 N N . GLU A 1 97 ? -6.610 -11.804 -7.755 1.00 92.00 97 GLU A N 1
ATOM 768 C CA . GLU A 1 97 ? -5.331 -12.466 -7.502 1.00 92.00 97 GLU A CA 1
ATOM 769 C C . GLU A 1 97 ? -4.143 -11.585 -7.896 1.00 92.00 97 GLU A C 1
ATOM 771 O O . GLU A 1 97 ? -4.209 -10.801 -8.847 1.00 92.00 97 GLU A O 1
ATOM 776 N N . TRP A 1 98 ? -3.023 -11.752 -7.193 1.00 97.19 98 TRP A N 1
ATOM 777 C CA . TRP A 1 98 ? -1.757 -11.126 -7.565 1.00 97.19 98 TRP A CA 1
ATOM 778 C C . TRP A 1 98 ? -1.128 -11.810 -8.781 1.00 97.19 98 TRP A C 1
ATOM 780 O O . TRP A 1 98 ? -0.748 -12.984 -8.678 1.00 97.19 98 TRP A O 1
ATOM 790 N N . LYS A 1 99 ? -0.953 -11.083 -9.889 1.00 97.62 99 LYS A N 1
ATOM 791 C CA . 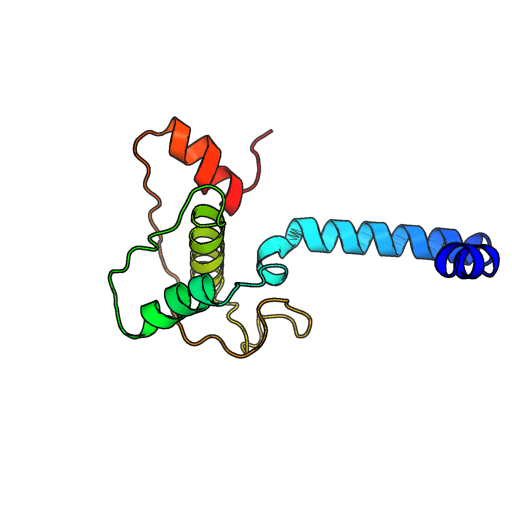LYS A 1 99 ? -0.345 -11.617 -11.123 1.00 97.62 99 LYS A CA 1
ATOM 792 C C . LYS A 1 99 ? 1.094 -11.162 -11.358 1.00 97.62 99 LYS A C 1
ATOM 794 O O . LYS A 1 99 ? 1.805 -11.836 -12.095 1.00 97.62 99 LYS A O 1
ATOM 799 N N . GLY A 1 100 ? 1.529 -10.086 -10.701 1.00 97.12 100 GLY A N 1
ATOM 800 C CA . GLY A 1 100 ? 2.904 -9.588 -10.771 1.00 97.12 100 GLY A CA 1
ATOM 801 C C . GLY A 1 100 ? 3.953 -10.538 -10.184 1.00 97.12 100 GLY A C 1
ATOM 802 O O . GLY A 1 100 ? 3.665 -11.666 -9.765 1.00 97.12 100 GLY A O 1
ATOM 803 N N . LYS A 1 101 ? 5.201 -10.059 -10.095 1.00 97.12 101 LYS A N 1
ATOM 804 C CA . LYS A 1 101 ? 6.312 -10.832 -9.517 1.00 97.12 101 LYS A CA 1
ATOM 805 C C . LYS A 1 101 ? 5.978 -11.280 -8.096 1.00 97.12 101 LYS A C 1
ATOM 807 O O . LYS A 1 101 ? 5.491 -10.493 -7.288 1.00 97.12 101 LYS A O 1
ATOM 812 N N . ARG A 1 102 ? 6.286 -12.532 -7.766 1.00 96.56 102 ARG A N 1
ATOM 813 C CA . ARG A 1 102 ? 6.294 -13.019 -6.382 1.00 96.56 102 ARG A CA 1
ATOM 814 C C . ARG A 1 102 ? 7.711 -13.403 -5.992 1.00 96.56 102 ARG A C 1
ATOM 816 O O . ARG A 1 102 ? 8.432 -14.019 -6.779 1.00 96.56 102 ARG A O 1
ATOM 823 N N . PHE A 1 103 ? 8.078 -13.042 -4.774 1.00 96.12 103 PHE A N 1
ATOM 824 C CA . PHE A 1 103 ? 9.278 -13.517 -4.102 1.00 96.12 103 PHE A CA 1
ATOM 825 C C . PHE A 1 103 ? 8.869 -14.529 -3.036 1.00 96.12 103 PHE A C 1
ATOM 827 O O . PHE A 1 103 ? 7.914 -14.293 -2.295 1.00 96.12 103 PHE A O 1
ATOM 834 N N . TYR A 1 104 ? 9.574 -15.658 -3.003 1.00 94.25 104 TYR A N 1
ATOM 835 C CA . TYR A 1 104 ? 9.325 -16.767 -2.074 1.00 94.25 104 TYR A CA 1
ATOM 836 C C . TYR A 1 104 ? 10.371 -16.844 -0.956 1.00 94.25 104 TYR A C 1
ATOM 838 O O . TYR A 1 104 ? 10.288 -17.703 -0.085 1.00 94.25 104 TYR A O 1
ATOM 846 N N . GLU A 1 105 ? 11.336 -15.929 -0.978 1.00 94.69 105 GLU A N 1
ATOM 847 C CA . GLU A 1 105 ? 12.415 -15.795 -0.009 1.00 94.69 105 GLU A CA 1
ATOM 848 C C . GLU A 1 105 ? 12.522 -14.318 0.402 1.00 94.69 105 GLU A C 1
ATOM 850 O O . GLU A 1 105 ? 12.077 -13.449 -0.358 1.00 94.69 105 GLU A O 1
ATOM 855 N N . PRO A 1 106 ? 13.085 -14.008 1.584 1.00 95.06 106 PRO A N 1
ATOM 856 C CA . PRO A 1 106 ? 13.315 -12.631 2.002 1.00 95.06 106 PRO A CA 1
ATOM 857 C C . PRO A 1 106 ? 14.141 -11.851 0.975 1.00 95.06 106 PRO A C 1
ATOM 859 O O . PRO A 1 106 ? 15.152 -12.336 0.469 1.00 95.06 106 PRO A O 1
ATOM 862 N N . VAL A 1 107 ? 13.723 -10.618 0.699 1.00 95.75 107 VAL A N 1
ATOM 863 C CA . VAL A 1 107 ? 14.322 -9.756 -0.325 1.00 95.75 107 VAL A CA 1
ATOM 864 C C . VAL A 1 107 ? 14.832 -8.451 0.259 1.00 95.75 107 VAL A C 1
ATOM 866 O O . VAL A 1 107 ? 14.313 -7.946 1.253 1.00 95.75 107 VAL A O 1
ATOM 869 N N . VAL A 1 108 ? 15.836 -7.881 -0.405 1.00 95.19 108 VAL A N 1
ATOM 870 C CA . VAL A 1 108 ? 16.367 -6.550 -0.107 1.00 95.19 108 VAL A CA 1
ATOM 871 C C . VAL A 1 108 ? 15.983 -5.616 -1.245 1.00 95.19 108 VAL A C 1
ATOM 873 O O . VAL A 1 108 ? 16.291 -5.889 -2.403 1.00 95.19 108 VAL A O 1
ATOM 876 N N . PHE A 1 109 ? 15.327 -4.506 -0.909 1.00 92.31 109 PHE A N 1
ATOM 877 C CA . PHE A 1 109 ? 14.958 -3.461 -1.861 1.00 92.31 109 PHE A CA 1
ATOM 878 C C . PHE A 1 109 ? 15.776 -2.199 -1.618 1.00 92.31 109 PHE A C 1
ATOM 880 O O . PHE A 1 109 ? 15.942 -1.759 -0.481 1.00 92.31 109 PHE A O 1
ATOM 887 N N . TRP A 1 110 ? 16.263 -1.600 -2.703 1.00 90.56 110 TRP A N 1
ATOM 888 C CA . TRP A 1 110 ? 16.879 -0.278 -2.682 1.00 90.56 110 TRP A CA 1
ATOM 889 C C . TRP A 1 110 ? 15.902 0.758 -3.208 1.00 90.56 110 TRP A C 1
ATOM 891 O O . TRP A 1 110 ? 15.170 0.522 -4.168 1.00 90.56 110 TRP A O 1
ATOM 901 N N . ILE A 1 111 ? 15.914 1.923 -2.571 1.00 87.44 111 ILE A N 1
ATOM 902 C CA . ILE A 1 111 ? 15.062 3.049 -2.925 1.00 87.44 111 ILE A CA 1
ATOM 903 C C . ILE A 1 111 ? 15.972 4.216 -3.264 1.00 87.44 111 ILE A C 1
ATOM 905 O O . ILE A 1 111 ? 16.770 4.650 -2.436 1.00 87.44 111 ILE A O 1
ATOM 909 N N . GLY A 1 112 ? 15.838 4.711 -4.489 1.00 89.56 112 GLY A N 1
ATOM 910 C CA . GLY A 1 112 ? 16.591 5.850 -4.991 1.00 89.56 112 GLY A CA 1
ATOM 911 C C . GLY A 1 112 ? 15.693 7.051 -5.260 1.00 89.56 112 GLY A C 1
ATOM 912 O O . GLY A 1 112 ? 14.507 6.918 -5.560 1.00 89.56 112 GLY A O 1
ATOM 913 N N . GLY A 1 113 ? 16.290 8.231 -5.183 1.00 89.88 113 GLY A N 1
ATOM 914 C CA . GLY A 1 113 ? 15.726 9.495 -5.635 1.00 89.88 113 GLY A CA 1
ATOM 915 C C . GLY A 1 113 ? 16.866 10.437 -6.003 1.00 89.88 113 GLY A C 1
ATOM 916 O O . GLY A 1 113 ? 18.020 10.168 -5.679 1.00 89.88 113 GLY A O 1
ATOM 917 N N . GLU A 1 114 ? 16.550 11.530 -6.690 1.00 92.25 114 GLU A N 1
ATOM 918 C CA . GLU A 1 114 ? 17.558 12.495 -7.152 1.00 92.25 114 GLU A CA 1
ATOM 919 C C . GLU A 1 114 ? 18.350 13.118 -5.992 1.00 92.25 114 GLU A C 1
ATOM 921 O O . GLU A 1 114 ? 19.553 13.342 -6.095 1.00 92.25 114 GLU A O 1
ATOM 926 N N . THR A 1 115 ? 17.680 13.360 -4.862 1.00 91.81 115 THR A N 1
ATOM 927 C CA . THR A 1 115 ? 18.280 13.920 -3.649 1.00 91.81 115 THR A CA 1
ATOM 928 C C . THR A 1 115 ? 17.818 13.158 -2.410 1.00 91.81 115 THR A C 1
ATOM 930 O O . THR A 1 115 ? 16.703 12.628 -2.377 1.00 91.81 115 THR A O 1
ATOM 933 N N . ASN A 1 116 ? 18.638 13.164 -1.352 1.00 87.50 116 ASN A N 1
ATOM 934 C CA . ASN A 1 116 ? 18.264 12.599 -0.047 1.00 87.50 116 ASN A CA 1
ATOM 935 C C . ASN A 1 116 ? 16.967 13.220 0.487 1.00 87.50 116 ASN A C 1
ATOM 937 O O . ASN A 1 116 ? 16.090 12.513 0.969 1.00 87.50 116 ASN A O 1
ATOM 941 N N . GLU A 1 117 ? 16.814 14.538 0.335 1.00 89.31 117 GLU A N 1
ATOM 942 C CA . GLU A 1 117 ? 15.605 15.249 0.748 1.00 89.31 117 GLU A CA 1
ATOM 943 C C . GLU A 1 117 ? 14.355 14.719 0.032 1.00 89.31 117 GLU A C 1
ATOM 945 O O . GLU A 1 117 ? 13.331 14.478 0.676 1.00 89.31 117 GLU A O 1
ATOM 950 N N . THR A 1 118 ? 14.439 14.484 -1.282 1.00 88.06 118 THR A N 1
ATOM 951 C CA . THR A 1 118 ? 13.334 13.907 -2.055 1.00 88.06 118 THR A CA 1
ATOM 952 C C . THR A 1 118 ? 12.994 12.511 -1.549 1.00 88.06 118 THR A C 1
ATOM 954 O O . THR A 1 118 ? 11.816 12.221 -1.338 1.00 88.06 118 THR A O 1
ATOM 957 N N . VAL A 1 119 ? 13.993 11.661 -1.292 1.00 88.75 119 VAL A N 1
ATOM 958 C CA . VAL A 1 119 ? 13.774 10.300 -0.773 1.00 88.75 119 VAL A CA 1
ATOM 959 C C . VAL A 1 119 ? 13.074 10.336 0.586 1.00 88.75 119 VAL A C 1
ATOM 961 O O . VAL A 1 119 ? 12.056 9.663 0.760 1.00 88.75 119 VAL A O 1
ATOM 964 N N . THR A 1 120 ? 13.552 11.163 1.517 1.00 86.75 120 THR A N 1
ATOM 965 C CA . THR A 1 120 ? 12.969 11.280 2.860 1.00 86.75 120 THR A CA 1
ATOM 966 C C . THR A 1 120 ? 11.542 11.831 2.820 1.00 86.75 120 THR A C 1
ATOM 968 O O . THR A 1 120 ? 10.643 11.281 3.458 1.00 86.75 120 THR A O 1
ATOM 971 N N . LYS A 1 121 ? 11.285 12.884 2.032 1.00 87.00 121 LYS A N 1
ATOM 972 C CA . LYS A 1 121 ? 9.965 13.541 1.974 1.00 87.00 121 LYS A CA 1
ATOM 973 C C . LYS A 1 121 ? 8.914 12.761 1.183 1.00 87.00 121 LYS A C 1
ATOM 975 O O . LYS A 1 121 ? 7.719 12.991 1.387 1.00 87.00 121 LYS A O 1
ATOM 980 N N . THR A 1 122 ? 9.333 11.876 0.277 1.00 89.31 122 THR A N 1
ATOM 981 C CA . THR A 1 122 ? 8.424 11.124 -0.599 1.00 89.31 122 THR A CA 1
ATOM 982 C C . THR A 1 122 ? 8.397 9.643 -0.244 1.00 89.31 122 THR A C 1
ATOM 984 O O . THR A 1 122 ? 7.464 9.202 0.423 1.00 89.31 122 THR A O 1
ATOM 987 N N . THR A 1 123 ? 9.396 8.872 -0.665 1.00 89.50 123 THR A N 1
ATOM 988 C CA . THR A 1 123 ? 9.353 7.410 -0.608 1.00 89.50 123 THR A CA 1
ATOM 989 C C . THR A 1 123 ? 9.471 6.875 0.813 1.00 89.50 123 THR A C 1
ATOM 991 O O . THR A 1 123 ? 8.666 6.031 1.201 1.00 89.50 123 THR A O 1
ATOM 994 N N . GLN A 1 124 ? 10.401 7.402 1.616 1.00 88.00 124 GLN A N 1
ATOM 995 C CA . GLN A 1 124 ? 10.555 6.994 3.016 1.00 88.00 124 GLN A CA 1
ATOM 996 C C . GLN A 1 124 ? 9.283 7.282 3.814 1.00 88.00 124 GLN A C 1
ATOM 998 O O . GLN A 1 124 ? 8.804 6.411 4.529 1.00 88.00 124 GLN A O 1
ATOM 1003 N N . ARG A 1 125 ? 8.691 8.470 3.629 1.00 89.00 125 ARG A N 1
ATOM 1004 C CA . ARG A 1 125 ? 7.430 8.842 4.281 1.00 89.00 125 ARG A CA 1
ATOM 1005 C C . ARG A 1 125 ? 6.290 7.873 3.965 1.00 89.00 125 ARG A C 1
ATOM 1007 O O . ARG A 1 125 ? 5.469 7.591 4.827 1.00 89.00 125 ARG A O 1
ATOM 1014 N N . ILE A 1 126 ? 6.193 7.423 2.714 1.00 90.25 126 ILE A N 1
ATOM 1015 C CA . ILE A 1 126 ? 5.112 6.529 2.279 1.00 90.25 126 ILE A CA 1
ATOM 1016 C C . ILE A 1 126 ? 5.332 5.104 2.803 1.00 90.25 126 ILE A C 1
ATOM 1018 O O . ILE A 1 126 ? 4.366 4.448 3.170 1.00 90.25 126 ILE A O 1
ATOM 1022 N N . LEU A 1 127 ? 6.578 4.627 2.837 1.00 89.25 127 LEU A N 1
ATOM 1023 C CA . LEU A 1 127 ? 6.895 3.259 3.258 1.00 89.25 127 LEU A CA 1
ATOM 1024 C C . LEU A 1 127 ? 6.975 3.085 4.775 1.00 89.25 127 LEU A C 1
ATOM 1026 O O . LEU A 1 127 ? 6.558 2.053 5.287 1.00 89.25 127 LEU A O 1
ATOM 1030 N N . CYS A 1 128 ? 7.527 4.071 5.479 1.00 87.75 128 CYS A N 1
ATOM 1031 C CA . CYS A 1 128 ? 7.848 3.974 6.904 1.00 87.75 128 CYS A CA 1
ATOM 1032 C C . CYS A 1 128 ? 7.002 4.909 7.780 1.00 87.75 128 CYS A C 1
ATOM 1034 O O . CYS A 1 128 ? 7.214 4.960 8.987 1.00 87.75 128 CYS A O 1
ATOM 1036 N N . GLY A 1 129 ? 6.076 5.667 7.190 1.00 86.12 129 GLY A N 1
ATOM 1037 C CA . GLY A 1 129 ? 5.337 6.715 7.888 1.00 86.12 129 GLY A CA 1
ATOM 1038 C C . GLY A 1 129 ? 6.125 8.021 8.017 1.00 86.12 129 GLY A C 1
ATOM 1039 O O . GLY A 1 129 ? 7.266 8.156 7.562 1.00 86.12 129 GLY A O 1
ATOM 1040 N N . ARG A 1 130 ? 5.487 9.037 8.604 1.00 79.62 130 ARG A N 1
ATOM 1041 C CA . ARG A 1 130 ? 6.163 10.301 8.924 1.00 79.62 130 ARG A CA 1
ATOM 1042 C C . ARG A 1 130 ? 7.083 10.081 10.121 1.00 79.62 130 ARG A C 1
ATOM 1044 O O . ARG A 1 130 ? 6.681 9.462 11.095 1.00 79.62 130 ARG A O 1
ATOM 1051 N N . ILE A 1 131 ? 8.299 10.608 10.027 1.00 68.81 131 ILE A N 1
ATOM 1052 C CA . ILE A 1 131 ? 9.136 10.819 11.206 1.00 68.81 131 ILE A CA 1
ATOM 1053 C C . ILE A 1 131 ? 8.631 12.118 11.830 1.00 68.81 131 ILE A C 1
ATOM 1055 O O . ILE A 1 131 ? 8.660 13.153 11.157 1.00 68.81 131 ILE A O 1
ATOM 1059 N N . GLU A 1 132 ? 8.100 12.025 13.045 1.00 63.69 132 GLU A N 1
ATOM 1060 C CA . GLU A 1 132 ? 7.767 13.177 13.891 1.00 63.69 132 GLU A CA 1
ATOM 1061 C C . GLU A 1 132 ? 8.992 13.652 14.678 1.00 63.69 132 GLU A C 1
ATOM 1063 O O . GLU A 1 132 ? 9.810 12.791 15.083 1.00 63.69 132 GLU A O 1
#

pLDDT: mean 92.19, std 6.16, range [59.03, 98.12]